Protein AF-A0A9W6FUA0-F1 (afdb_monomer_lite)

Foldseek 3Di:
DDPDPVVQFDAWDDPPVQQKIKTWGWPCLPPALWTWTAKIWIARRVVRDIDIDGQPDLVRTFTDAPSLVRDDPVDPCSVVSVVQNVLVVVLPFPQVPPRGDRPVVVCVSQVVVCADSSRHHVDDPDPPDDDD

Secondary structure (DSSP, 8-state):
--S--GGG--EEEEETTTTEEEEEEES-TTT-SS-BEEEEEEEETTTTEEEEEE--SGGG--B---GGGGS-TT-TTHHHHHHHHHHHHTT-----STT-S-HHHHHHHHHHTTB-TTS-BSS---------

Structure (mmCIF, N/CA/C/O backbone):
data_AF-A0A9W6FUA0-F1
#
_entry.id   AF-A0A9W6FUA0-F1
#
loop_
_atom_site.group_PDB
_atom_site.id
_atom_site.type_symbol
_atom_site.label_atom_id
_atom_site.label_alt_id
_atom_site.label_comp_id
_atom_site.label_asym_id
_atom_site.label_entity_id
_atom_site.label_seq_id
_atom_site.pdbx_PDB_ins_code
_atom_site.Cartn_x
_atom_site.Cartn_y
_atom_site.Cartn_z
_atom_site.occupancy
_atom_site.B_iso_or_equiv
_atom_site.auth_seq_id
_atom_site.auth_comp_id
_atom_site.auth_asym_id
_atom_site.auth_atom_id
_atom_site.pdbx_PDB_model_num
ATOM 1 N N . MET A 1 1 ? -28.149 1.648 7.779 1.00 39.91 1 MET A N 1
ATOM 2 C CA . MET A 1 1 ? -26.984 1.724 6.873 1.00 39.91 1 MET A CA 1
ATOM 3 C C . MET A 1 1 ? -25.796 1.129 7.610 1.00 39.91 1 MET A C 1
ATOM 5 O O . MET A 1 1 ? -25.391 1.698 8.615 1.00 39.91 1 MET A O 1
ATOM 9 N N . LEU A 1 2 ? -25.328 -0.052 7.200 1.00 46.66 2 LEU A N 1
ATOM 10 C CA . LEU A 1 2 ? -24.094 -0.650 7.714 1.00 46.66 2 LEU A CA 1
ATOM 11 C C . LEU A 1 2 ? -22.942 0.020 6.952 1.00 46.66 2 LEU A C 1
ATOM 13 O O . LEU A 1 2 ? -22.974 0.044 5.725 1.00 46.66 2 LEU A O 1
ATOM 17 N N . TYR A 1 3 ? -21.998 0.647 7.650 1.00 51.50 3 TYR A N 1
ATOM 18 C CA . TYR A 1 3 ? -20.841 1.257 6.994 1.00 51.50 3 TYR A CA 1
A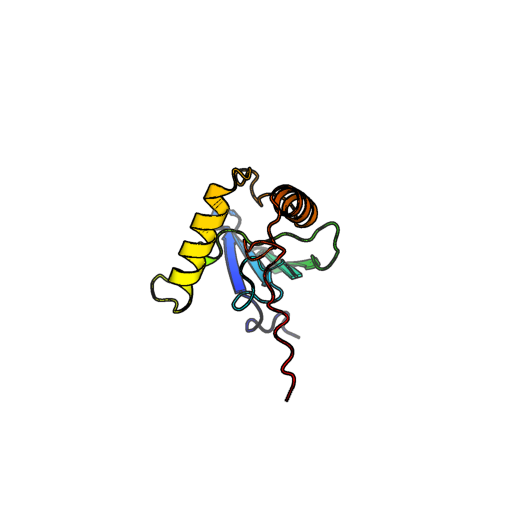TOM 19 C C . TYR A 1 3 ? -19.926 0.139 6.481 1.00 51.50 3 TYR A C 1
ATOM 21 O O . TYR A 1 3 ? -19.525 -0.712 7.273 1.00 51.50 3 TYR A O 1
ATOM 29 N N . GLY A 1 4 ? -19.602 0.152 5.188 1.00 53.84 4 GLY A N 1
ATOM 30 C CA . GLY A 1 4 ? -18.657 -0.783 4.580 1.00 53.84 4 GLY A CA 1
ATOM 31 C C . GLY A 1 4 ? -19.333 -1.970 3.907 1.00 53.84 4 GLY A C 1
ATOM 32 O O . GLY A 1 4 ? -19.611 -2.986 4.543 1.00 53.84 4 GLY A O 1
ATOM 33 N N . ASP A 1 5 ? -19.522 -1.861 2.594 1.00 56.22 5 ASP A N 1
ATOM 34 C CA . ASP A 1 5 ? -19.421 -3.055 1.767 1.00 56.22 5 ASP A CA 1
ATOM 35 C C . ASP A 1 5 ? -17.980 -3.565 1.925 1.00 56.22 5 ASP A C 1
ATOM 37 O O . ASP A 1 5 ? -17.022 -2.922 1.498 1.00 56.22 5 ASP A O 1
ATOM 41 N N . LEU A 1 6 ? -17.806 -4.655 2.673 1.00 59.22 6 LEU A N 1
ATOM 42 C CA . LEU A 1 6 ? -16.487 -5.226 2.953 1.00 59.22 6 LEU A CA 1
ATOM 43 C C . LEU A 1 6 ? -15.809 -5.760 1.681 1.00 59.22 6 LEU A C 1
ATOM 45 O O . LEU A 1 6 ? -14.619 -6.060 1.738 1.00 59.22 6 LEU A O 1
ATOM 49 N N . GLY A 1 7 ? -16.542 -5.868 0.562 1.00 62.31 7 GLY A N 1
ATOM 50 C CA . GLY A 1 7 ? -16.000 -6.253 -0.743 1.00 62.31 7 GLY A CA 1
ATOM 51 C C . GLY A 1 7 ? -14.920 -5.306 -1.275 1.00 62.31 7 GLY A C 1
ATOM 52 O O . GLY A 1 7 ? -14.128 -5.712 -2.116 1.00 62.31 7 GLY A O 1
ATOM 53 N N . ASP A 1 8 ? -14.841 -4.092 -0.730 1.00 76.25 8 ASP A N 1
ATOM 54 C CA . ASP A 1 8 ? -13.920 -3.039 -1.161 1.00 76.25 8 ASP A CA 1
ATOM 55 C C . ASP A 1 8 ? -12.657 -2.904 -0.281 1.00 76.25 8 ASP A C 1
ATOM 57 O O . ASP A 1 8 ? -11.926 -1.920 -0.400 1.00 76.25 8 ASP A O 1
ATOM 61 N N . VAL A 1 9 ? -12.411 -3.830 0.654 1.00 90.38 9 VAL A N 1
ATOM 62 C CA . VAL A 1 9 ? -11.254 -3.781 1.568 1.00 90.38 9 VAL A CA 1
ATOM 63 C C . VAL A 1 9 ? -10.169 -4.758 1.126 1.00 90.38 9 VAL A C 1
ATOM 65 O O . VAL A 1 9 ? -10.408 -5.961 1.067 1.00 90.38 9 VAL A O 1
ATOM 68 N N . ASP A 1 10 ? -8.943 -4.264 0.956 1.00 94.00 10 ASP A N 1
ATOM 69 C CA . ASP A 1 10 ? -7.806 -5.101 0.555 1.00 94.00 10 ASP A CA 1
ATOM 70 C C . ASP A 1 10 ? -7.061 -5.702 1.754 1.00 94.00 10 ASP A C 1
ATOM 72 O O . ASP A 1 10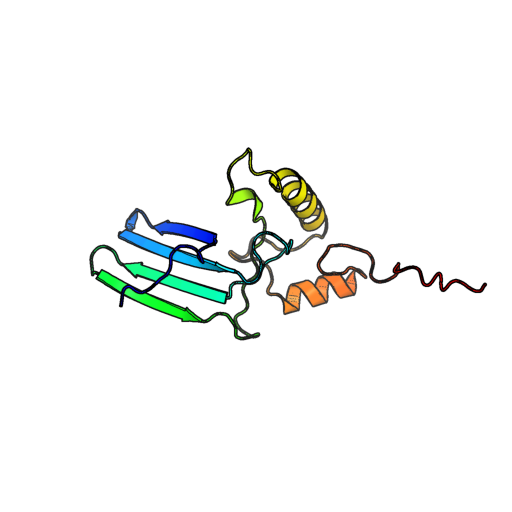 ? -6.675 -6.871 1.744 1.00 94.00 10 ASP A O 1
ATOM 76 N N . ILE A 1 11 ? -6.829 -4.911 2.814 1.00 94.62 11 ILE A N 1
ATOM 77 C CA . ILE A 1 11 ? -6.040 -5.346 3.979 1.00 94.62 11 ILE A CA 1
ATOM 78 C C . ILE A 1 11 ? -6.787 -5.115 5.295 1.00 94.62 11 ILE A C 1
ATOM 80 O O . ILE A 1 11 ? -7.220 -4.007 5.622 1.00 94.62 11 ILE A O 1
ATOM 84 N N . PHE A 1 12 ? -6.791 -6.160 6.130 1.00 92.62 12 PHE A N 1
ATOM 85 C CA . PHE A 1 12 ? -7.248 -6.127 7.518 1.00 92.62 12 PHE A CA 1
ATOM 86 C C . PHE A 1 12 ? -6.061 -6.174 8.486 1.00 92.62 12 PHE A C 1
ATOM 88 O O . PHE A 1 12 ? -5.362 -7.180 8.610 1.00 92.62 12 PHE A O 1
ATOM 95 N N . LYS A 1 13 ? -5.855 -5.099 9.250 1.00 92.81 13 LYS A N 1
ATOM 96 C CA . LYS A 1 13 ? -4.835 -5.031 10.304 1.00 92.81 13 LYS A CA 1
ATOM 97 C C . LYS A 1 13 ? -5.468 -5.200 11.680 1.00 92.81 13 LYS A C 1
ATOM 99 O O . LYS A 1 13 ? -6.182 -4.321 12.164 1.00 92.81 13 LYS A O 1
ATOM 104 N N . ILE A 1 14 ? -5.157 -6.311 12.346 1.00 93.19 14 ILE A N 1
ATOM 105 C CA . ILE A 1 14 ? -5.679 -6.631 13.680 1.00 93.19 14 ILE A CA 1
ATOM 106 C C . ILE A 1 14 ? -4.723 -6.120 14.763 1.00 93.19 14 ILE A C 1
ATOM 108 O O . ILE A 1 14 ? -3.596 -6.597 14.909 1.00 93.19 14 ILE A O 1
ATOM 112 N N . HIS A 1 15 ? -5.198 -5.199 15.600 1.00 92.38 15 HIS A N 1
ATOM 113 C CA . HIS A 1 15 ? -4.465 -4.685 16.758 1.00 92.38 15 HIS A CA 1
ATOM 114 C C . HIS A 1 15 ? -4.884 -5.445 18.021 1.00 92.38 15 HIS A C 1
ATOM 116 O O . HIS A 1 15 ? -5.664 -4.950 18.839 1.00 92.38 15 HIS A O 1
ATOM 122 N N . LYS A 1 16 ? -4.348 -6.661 18.191 1.00 89.50 16 LYS A N 1
ATOM 123 C CA . LYS A 1 16 ? -4.745 -7.608 19.256 1.00 89.50 16 LYS A CA 1
ATOM 124 C C . LYS A 1 16 ? -4.765 -6.985 20.659 1.00 89.50 16 LYS A C 1
ATOM 126 O O . LYS A 1 16 ? -5.716 -7.170 21.407 1.00 89.50 16 LYS A O 1
ATOM 131 N N . ARG A 1 17 ? -3.740 -6.197 21.002 1.00 91.38 17 ARG A N 1
ATOM 132 C CA . ARG A 1 17 ? -3.588 -5.589 22.336 1.00 91.38 17 ARG A CA 1
ATOM 133 C C . ARG A 1 17 ? -4.601 -4.477 22.627 1.00 91.38 17 ARG A C 1
ATOM 135 O O . ARG A 1 17 ? -5.035 -4.339 23.764 1.00 91.38 17 ARG A O 1
ATOM 142 N N . SER A 1 18 ? -4.969 -3.676 21.626 1.00 89.94 18 SER A N 1
ATOM 143 C CA . SER A 1 18 ? -5.871 -2.530 21.809 1.00 89.94 18 SER A CA 1
ATOM 144 C C . SER A 1 18 ? -7.332 -2.842 21.477 1.00 89.94 18 SER A C 1
ATOM 146 O O . SER A 1 18 ? -8.188 -1.990 21.709 1.00 89.94 18 SER A O 1
ATOM 148 N N . GLY A 1 19 ? -7.631 -4.041 20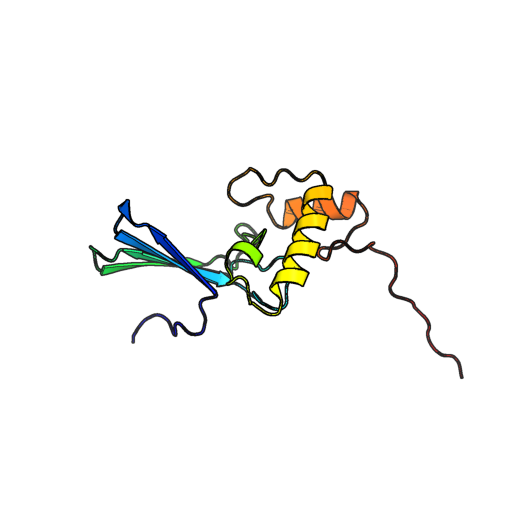.961 1.00 91.50 19 GLY A N 1
ATOM 149 C CA . GLY A 1 19 ? -8.983 -4.424 20.547 1.00 91.50 19 GLY A CA 1
ATOM 150 C C . GLY A 1 19 ? -9.490 -3.586 19.373 1.00 91.50 19 GLY A C 1
ATOM 151 O O . GLY A 1 19 ? -10.665 -3.223 19.338 1.00 91.50 19 GLY A O 1
ATOM 152 N N . LYS A 1 20 ? -8.593 -3.219 18.450 1.00 93.88 20 LYS A N 1
ATOM 153 C CA . LYS A 1 20 ? -8.913 -2.411 17.268 1.00 93.88 20 LYS A CA 1
ATOM 154 C C . LYS A 1 20 ? -8.642 -3.189 15.987 1.00 93.88 20 LYS A C 1
ATOM 156 O O . LYS A 1 20 ? -7.745 -4.030 15.946 1.00 93.88 20 LYS A O 1
ATOM 161 N N . VAL A 1 21 ? -9.361 -2.845 14.931 1.00 94.06 21 VAL A N 1
ATOM 162 C CA . VAL A 1 21 ? -9.099 -3.305 13.565 1.00 94.06 21 VAL A CA 1
ATOM 163 C C . VAL A 1 21 ? -8.907 -2.078 12.684 1.00 94.06 21 VAL A C 1
ATOM 165 O O . VAL A 1 21 ? -9.564 -1.060 12.890 1.00 94.06 21 VAL A O 1
ATOM 168 N N . SER A 1 22 ? -7.965 -2.136 11.748 1.00 93.25 22 SER A N 1
ATOM 169 C CA . SER A 1 22 ? -7.872 -1.159 10.664 1.00 93.25 22 SER A CA 1
ATOM 170 C C . SER A 1 22 ? -8.165 -1.845 9.341 1.00 93.25 22 SER A C 1
ATOM 172 O O . SER A 1 22 ? -7.568 -2.879 9.056 1.00 93.25 22 SER A O 1
ATOM 174 N N . LEU A 1 23 ? -9.075 -1.262 8.575 1.00 93.69 23 LEU A N 1
ATOM 175 C CA . LEU A 1 23 ? -9.401 -1.634 7.205 1.00 93.69 23 LEU A CA 1
ATOM 176 C C . LEU A 1 23 ? -8.663 -0.663 6.290 1.00 93.69 23 LEU A C 1
ATOM 178 O O . LEU A 1 23 ? -8.669 0.540 6.566 1.00 93.69 23 LEU A O 1
ATOM 182 N N . LEU A 1 24 ? -7.994 -1.177 5.266 1.00 94.00 24 LEU A N 1
ATOM 183 C CA . LEU A 1 24 ? -7.234 -0.389 4.301 1.00 94.00 24 LEU A CA 1
ATOM 184 C C . LEU A 1 24 ? -7.753 -0.709 2.902 1.00 94.00 24 LEU A C 1
ATOM 186 O O . LEU A 1 24 ? -7.785 -1.882 2.522 1.00 94.00 24 LEU A O 1
ATOM 190 N N . LYS A 1 25 ? -8.142 0.337 2.175 1.00 93.88 25 LYS A N 1
ATOM 191 C CA . LYS A 1 25 ? -8.569 0.280 0.779 1.00 93.88 25 LYS A CA 1
ATOM 192 C C . LYS A 1 25 ? -7.563 1.021 -0.085 1.00 93.88 25 LYS A C 1
ATOM 194 O O . LYS A 1 25 ? -7.245 2.179 0.198 1.00 93.88 25 LYS A O 1
ATOM 199 N N . TYR A 1 26 ? -7.094 0.367 -1.129 1.00 94.31 26 TYR A N 1
ATOM 200 C CA . TYR A 1 26 ? -6.180 0.901 -2.122 1.00 94.31 26 TYR A CA 1
ATOM 201 C C . TYR A 1 26 ? -6.914 1.193 -3.434 1.00 94.31 26 TYR A C 1
ATOM 203 O O . TYR A 1 26 ? -8.081 0.855 -3.611 1.00 94.31 26 TYR A O 1
ATOM 211 N N . ASP A 1 27 ? -6.244 1.898 -4.337 1.00 93.25 27 ASP A N 1
ATOM 212 C CA . ASP A 1 27 ? -6.789 2.282 -5.638 1.00 93.25 27 ASP A CA 1
ATOM 213 C C . ASP A 1 27 ? -6.868 1.115 -6.632 1.00 93.25 27 ASP A C 1
ATOM 215 O O . ASP A 1 27 ? -7.867 0.976 -7.331 1.00 93.25 27 ASP A O 1
ATOM 219 N N . ASP A 1 28 ? -5.822 0.292 -6.701 1.00 93.69 28 ASP A N 1
ATOM 220 C CA . ASP A 1 28 ? -5.764 -0.924 -7.515 1.00 93.69 28 ASP A CA 1
ATOM 221 C C . ASP A 1 28 ? -4.751 -1.909 -6.915 1.00 93.69 28 ASP A C 1
ATOM 223 O O . ASP A 1 28 ? -3.602 -2.024 -7.361 1.00 93.69 28 ASP A O 1
ATOM 227 N N . PHE A 1 29 ? -5.178 -2.611 -5.860 1.00 94.69 29 PHE A N 1
ATOM 228 C CA . PHE A 1 29 ? -4.327 -3.536 -5.112 1.00 94.69 29 PHE A CA 1
ATOM 229 C C . PHE A 1 29 ? -3.727 -4.633 -5.991 1.00 94.69 29 PHE A C 1
ATOM 231 O O . PHE A 1 29 ? -2.596 -5.055 -5.760 1.00 94.69 29 PHE A O 1
ATOM 238 N N . ASP A 1 30 ? -4.448 -5.091 -7.010 1.00 93.12 30 ASP A N 1
ATOM 239 C CA . ASP A 1 30 ? -4.068 -6.245 -7.816 1.00 93.12 30 ASP A CA 1
ATOM 240 C C . ASP A 1 30 ? -3.309 -5.884 -9.097 1.00 93.12 30 ASP A C 1
ATOM 242 O O . ASP A 1 30 ? -2.468 -6.673 -9.554 1.00 93.12 30 ASP A O 1
ATOM 246 N N . GLY A 1 31 ? -3.615 -4.738 -9.703 1.00 92.81 31 GLY A N 1
ATOM 247 C CA . GLY A 1 31 ? -3.049 -4.282 -10.970 1.00 92.81 31 GLY A CA 1
ATOM 248 C C . GLY A 1 31 ? -1.806 -3.410 -10.814 1.00 92.81 31 GLY A C 1
ATOM 249 O O . GLY A 1 31 ? -0.866 -3.570 -11.592 1.00 92.81 31 GLY A O 1
ATOM 250 N N . LYS A 1 32 ? -1.723 -2.561 -9.780 1.00 93.56 32 LYS A N 1
ATOM 251 C CA . LYS A 1 32 ? -0.564 -1.671 -9.579 1.00 93.56 32 LYS A CA 1
ATOM 252 C C . LYS A 1 32 ? 0.516 -2.316 -8.719 1.00 93.56 32 LYS A C 1
ATOM 254 O O . LYS A 1 32 ? 0.192 -2.849 -7.660 1.00 93.56 32 LYS A O 1
ATOM 259 N N . PRO A 1 33 ? 1.807 -2.253 -9.086 1.00 91.31 33 PRO A N 1
ATOM 260 C CA . PRO A 1 33 ? 2.874 -2.796 -8.243 1.00 91.31 33 PRO A CA 1
ATOM 261 C C . PRO A 1 33 ? 3.023 -2.035 -6.915 1.00 91.31 33 PRO A C 1
ATOM 263 O O . PRO A 1 33 ? 3.349 -2.645 -5.899 1.00 91.31 33 PRO A O 1
ATOM 266 N N . LEU A 1 34 ? 2.720 -0.733 -6.925 1.00 93.50 34 LEU A N 1
ATOM 267 C CA . LEU A 1 34 ? 2.767 0.177 -5.781 1.00 93.50 34 LEU A CA 1
ATOM 268 C C . LEU A 1 34 ? 1.407 0.875 -5.615 1.00 93.50 34 LEU A C 1
ATOM 270 O O . LEU A 1 34 ? 1.259 2.023 -6.038 1.00 93.50 34 LEU A O 1
ATOM 274 N N . PRO A 1 35 ? 0.392 0.177 -5.079 1.00 94.94 35 PRO A N 1
ATOM 275 C CA . PRO A 1 35 ? -0.942 0.737 -4.945 1.00 94.94 35 PRO A CA 1
ATOM 276 C C . PRO A 1 35 ? -0.989 1.792 -3.832 1.00 94.94 35 PRO A C 1
ATOM 278 O O . PRO A 1 35 ? -0.215 1.763 -2.870 1.00 94.94 35 PRO A O 1
ATOM 281 N N . GLU A 1 36 ? -1.906 2.740 -3.969 1.00 94.00 36 GLU A N 1
ATOM 282 C CA . GLU A 1 36 ? -1.971 3.967 -3.179 1.00 94.00 36 GLU A CA 1
ATOM 283 C C . GLU A 1 36 ? -3.181 3.941 -2.236 1.00 94.00 36 GLU A C 1
ATOM 285 O O . GLU A 1 36 ? -4.311 3.699 -2.666 1.00 94.00 36 GLU A O 1
ATOM 290 N N . LEU A 1 37 ? -2.960 4.181 -0.938 1.00 94.00 37 LEU A N 1
ATOM 291 C CA . LEU A 1 37 ? -4.006 4.115 0.088 1.00 94.00 37 LEU A CA 1
ATOM 292 C C . LEU A 1 37 ? -5.091 5.169 -0.171 1.00 94.00 37 LEU A C 1
ATOM 294 O O . LEU A 1 37 ? -4.823 6.363 -0.126 1.00 94.00 37 LEU A O 1
ATOM 298 N N . GLN A 1 38 ? -6.327 4.743 -0.394 1.00 92.50 38 GLN A N 1
ATOM 299 C CA . GLN A 1 38 ? -7.459 5.638 -0.639 1.00 92.50 38 GLN A CA 1
ATOM 300 C C . GLN A 1 38 ? -8.207 5.948 0.652 1.00 92.50 38 GLN A C 1
ATOM 302 O O . GLN A 1 38 ? -8.521 7.100 0.948 1.00 92.50 38 GLN A O 1
ATOM 307 N N . GLU A 1 39 ? -8.469 4.913 1.445 1.00 91.50 39 GLU A N 1
ATOM 308 C CA . GLU A 1 39 ? -9.246 5.030 2.669 1.00 91.50 39 GLU A CA 1
ATOM 309 C C . GLU A 1 39 ? -8.689 4.105 3.746 1.00 91.50 39 GLU A C 1
ATOM 311 O O . GLU A 1 39 ? -8.295 2.962 3.497 1.00 91.50 39 GLU A O 1
ATOM 316 N N . ARG A 1 40 ? -8.686 4.605 4.981 1.00 92.12 40 ARG A N 1
ATOM 317 C CA . ARG A 1 40 ? -8.402 3.810 6.169 1.00 92.12 40 ARG A CA 1
ATOM 318 C C . ARG A 1 40 ? -9.539 3.957 7.163 1.00 92.12 40 ARG A C 1
ATOM 320 O O . ARG A 1 40 ? -9.789 5.052 7.654 1.00 92.12 40 ARG A O 1
ATOM 327 N N . VAL A 1 41 ? -10.141 2.847 7.566 1.00 92.25 41 VAL A N 1
ATOM 328 C CA . VAL A 1 41 ? -11.165 2.824 8.619 1.00 92.25 41 VAL A CA 1
ATOM 329 C C . VAL A 1 41 ? -10.586 2.167 9.862 1.00 92.25 41 VAL A C 1
ATOM 331 O O . VAL A 1 41 ? -10.128 1.029 9.814 1.00 92.25 41 VAL A O 1
ATOM 334 N N . LYS A 1 42 ? -10.582 2.859 11.003 1.00 93.06 42 LYS A N 1
ATOM 335 C CA . LYS A 1 42 ? -10.219 2.281 12.303 1.00 93.06 42 LYS A CA 1
ATOM 336 C C . LYS A 1 42 ? -11.479 1.991 13.099 1.00 93.06 42 LYS A C 1
ATOM 338 O O . LYS A 1 42 ? -12.231 2.894 13.439 1.00 93.06 42 LYS A O 1
ATOM 343 N N . VAL A 1 43 ? -11.654 0.729 13.463 1.00 92.50 43 VAL A N 1
ATOM 344 C CA . VAL A 1 43 ? -12.764 0.260 14.289 1.00 92.50 43 VAL A CA 1
ATOM 345 C C . VAL A 1 43 ? -12.230 -0.105 15.666 1.00 92.50 43 VAL A C 1
ATOM 347 O O . VAL A 1 43 ? -11.367 -0.973 15.810 1.00 92.50 43 VAL A O 1
ATOM 350 N N . ASN A 1 44 ? -12.739 0.549 16.702 1.00 93.06 44 ASN A N 1
ATOM 351 C CA . ASN A 1 44 ? -12.544 0.156 18.088 1.00 93.06 44 ASN A CA 1
ATOM 352 C C . ASN A 1 44 ? -13.661 -0.803 18.496 1.00 93.06 44 ASN A C 1
ATOM 354 O O . ASN A 1 44 ? -14.781 -0.375 18.770 1.00 93.06 44 ASN A O 1
ATOM 358 N N . LEU A 1 45 ? -13.337 -2.094 18.575 1.00 89.44 45 LEU A N 1
ATOM 359 C CA . LEU A 1 45 ? -14.318 -3.151 18.822 1.00 89.44 45 LEU A CA 1
ATOM 360 C C . LEU A 1 45 ? -14.907 -3.087 20.235 1.00 89.44 45 LEU A C 1
ATOM 362 O O . LEU A 1 45 ? -16.057 -3.452 20.437 1.00 89.44 45 LEU A O 1
ATOM 366 N N . ARG A 1 46 ? -14.139 -2.593 21.217 1.00 87.69 46 ARG A N 1
ATOM 367 C CA . ARG A 1 46 ? -14.602 -2.483 22.612 1.00 87.69 46 ARG A CA 1
ATOM 368 C C . ARG A 1 46 ? -15.565 -1.323 22.820 1.00 87.69 46 ARG A C 1
ATOM 370 O O . ARG A 1 46 ? -16.492 -1.434 23.608 1.00 87.69 46 ARG A O 1
ATOM 377 N N . ARG A 1 47 ? -15.306 -0.196 22.153 1.00 91.44 47 ARG A N 1
ATOM 378 C CA . ARG A 1 47 ? -16.103 1.035 22.283 1.00 91.44 47 ARG A CA 1
ATOM 379 C C . ARG A 1 47 ? -17.156 1.191 21.187 1.00 91.44 47 ARG A C 1
ATOM 381 O O . ARG A 1 47 ? -17.850 2.198 21.198 1.00 91.44 47 ARG A O 1
ATOM 388 N N . GLN A 1 48 ? -17.222 0.248 20.242 1.00 87.00 48 GLN A N 1
ATOM 389 C CA . GLN A 1 48 ? -18.057 0.324 19.037 1.00 87.00 48 GLN A CA 1
ATOM 390 C C . GLN A 1 48 ? -17.900 1.664 18.300 1.00 87.00 48 GLN A C 1
ATOM 392 O O . GLN A 1 48 ? -18.862 2.267 17.839 1.00 87.00 48 GLN A O 1
ATOM 397 N N . PHE A 1 49 ? -16.658 2.146 18.224 1.00 90.25 49 PHE A N 1
ATOM 398 C CA . PHE A 1 49 ? -16.338 3.456 17.663 1.00 90.25 49 PHE A CA 1
ATOM 399 C C . PHE A 1 49 ? -15.594 3.303 16.340 1.00 90.25 49 PHE A C 1
ATOM 401 O O . PHE A 1 49 ? -14.688 2.473 16.246 1.00 90.25 49 PHE A O 1
ATOM 408 N N . ILE A 1 50 ? -15.967 4.101 15.341 1.00 90.94 50 ILE A N 1
ATOM 409 C CA . ILE A 1 50 ? -15.419 4.047 13.985 1.00 90.94 50 ILE A CA 1
ATOM 410 C C . ILE A 1 50 ? -14.812 5.408 13.648 1.00 90.94 50 ILE A C 1
ATOM 412 O O . ILE A 1 50 ? -15.453 6.441 13.813 1.00 90.94 50 ILE A O 1
ATOM 416 N N . GLU A 1 51 ? -13.580 5.390 13.154 1.00 92.38 51 GLU A N 1
ATOM 417 C CA . GLU A 1 51 ? -12.873 6.555 12.627 1.00 92.38 51 GLU A CA 1
ATOM 418 C C . GLU A 1 51 ? -12.539 6.292 11.159 1.00 92.38 51 GLU A C 1
ATOM 420 O O . GLU A 1 51 ? -11.908 5.280 10.847 1.00 92.38 51 GLU A O 1
ATOM 425 N N . VAL A 1 52 ? -12.931 7.197 10.266 1.00 90.25 52 VAL A N 1
ATOM 426 C CA . VAL A 1 52 ? -12.656 7.101 8.826 1.00 90.25 52 VAL A CA 1
ATOM 427 C C . VAL A 1 52 ? -11.616 8.152 8.460 1.00 90.25 52 VAL A C 1
ATOM 429 O O . VAL A 1 52 ? -11.735 9.313 8.847 1.00 90.25 52 VAL A O 1
ATOM 432 N N . PHE A 1 53 ? -10.583 7.735 7.738 1.00 90.00 53 PHE A N 1
ATOM 433 C CA . PHE A 1 53 ? -9.495 8.583 7.275 1.00 90.00 53 PHE A CA 1
ATOM 434 C C . PHE A 1 53 ? -9.450 8.533 5.748 1.00 90.00 53 PHE A C 1
ATOM 436 O O . PHE A 1 53 ? -9.212 7.468 5.178 1.00 90.00 53 PHE A O 1
ATOM 443 N N . ASP A 1 54 ? -9.649 9.686 5.113 1.00 89.00 54 ASP A N 1
ATOM 444 C CA . ASP A 1 54 ? -9.483 9.857 3.670 1.00 89.00 54 ASP A CA 1
ATOM 445 C C . ASP A 1 54 ? -8.009 10.135 3.343 1.00 89.00 54 ASP A C 1
ATOM 447 O O . ASP A 1 54 ? -7.405 11.056 3.904 1.00 89.00 54 ASP A O 1
ATOM 451 N N . HIS A 1 55 ? -7.434 9.315 2.467 1.00 87.31 55 HIS A N 1
ATOM 452 C CA . HIS A 1 55 ? -6.040 9.385 2.033 1.00 87.31 55 HIS A CA 1
ATOM 453 C C . HIS A 1 55 ? -5.888 9.738 0.545 1.00 87.31 55 HIS A C 1
ATOM 455 O O . HIS A 1 55 ? -4.770 9.749 0.045 1.00 87.31 55 HIS A O 1
ATOM 461 N N . ARG A 1 56 ? -6.976 10.122 -0.141 1.00 85.50 56 ARG A N 1
ATOM 462 C CA . ARG A 1 56 ? -6.973 10.550 -1.556 1.00 85.50 56 ARG A CA 1
ATOM 463 C C . ARG A 1 56 ? -6.225 11.854 -1.826 1.00 85.50 56 ARG A C 1
ATOM 465 O O . ARG A 1 56 ? -6.048 12.244 -2.979 1.00 85.50 56 ARG A O 1
ATOM 472 N N . SER A 1 57 ? -5.850 12.576 -0.774 1.00 81.81 57 SER A N 1
ATOM 473 C CA . SER A 1 57 ? -5.159 13.851 -0.909 1.00 81.81 57 SER A CA 1
ATOM 474 C C . SER A 1 57 ? -3.677 13.628 -1.252 1.00 81.81 57 SER A C 1
ATOM 476 O O . SER A 1 57 ? -3.009 12.867 -0.544 1.00 81.81 57 SER A O 1
ATOM 478 N N . PRO A 1 58 ? -3.122 14.304 -2.279 1.00 72.44 58 PRO A N 1
ATOM 479 C CA . PRO A 1 58 ? -1.743 14.092 -2.732 1.00 72.44 58 PRO A CA 1
ATOM 480 C C . PRO A 1 58 ? -0.663 14.274 -1.655 1.00 72.44 58 PRO A C 1
ATOM 482 O O . PRO A 1 58 ? 0.400 13.668 -1.750 1.00 72.44 58 PRO A O 1
ATOM 485 N N . ASP A 1 59 ? -0.923 15.095 -0.634 1.00 72.25 59 ASP A N 1
ATOM 486 C CA . ASP A 1 59 ? -0.030 15.359 0.504 1.00 72.25 59 ASP A CA 1
ATOM 487 C C . ASP A 1 59 ? -0.004 14.227 1.548 1.00 72.25 59 ASP A C 1
ATOM 489 O O . ASP A 1 59 ? 0.886 14.192 2.395 1.00 72.25 59 ASP A O 1
ATOM 493 N N . ARG A 1 60 ? -0.966 13.297 1.508 1.00 70.50 60 ARG A N 1
ATOM 494 C CA . ARG A 1 60 ? -1.120 12.189 2.475 1.00 70.50 60 ARG A CA 1
ATOM 495 C C . ARG A 1 60 ? -1.162 10.819 1.813 1.00 70.50 60 ARG A C 1
ATOM 497 O O . ARG A 1 60 ? -1.589 9.843 2.439 1.00 70.50 60 ARG A O 1
ATOM 504 N N . GLN A 1 61 ? -0.746 10.767 0.554 1.00 81.38 61 GLN A N 1
ATOM 505 C CA . GLN A 1 61 ? -0.832 9.578 -0.267 1.00 81.38 61 GLN A CA 1
ATOM 506 C C . GLN A 1 61 ? 0.242 8.571 0.158 1.00 81.38 61 GLN A C 1
ATOM 508 O O . GLN A 1 61 ? 1.417 8.686 -0.195 1.00 81.38 61 GLN A O 1
ATOM 513 N N . GLU A 1 62 ? -0.174 7.587 0.952 1.00 89.38 62 GLU A N 1
ATOM 514 C CA . GLU A 1 62 ? 0.676 6.484 1.400 1.00 89.38 62 GLU A CA 1
ATOM 515 C C . GLU A 1 62 ? 0.728 5.399 0.307 1.00 89.38 62 GLU A C 1
ATOM 517 O O . GLU A 1 62 ? -0.313 4.988 -0.213 1.00 89.38 62 GLU A O 1
ATOM 522 N N . ILE A 1 63 ? 1.931 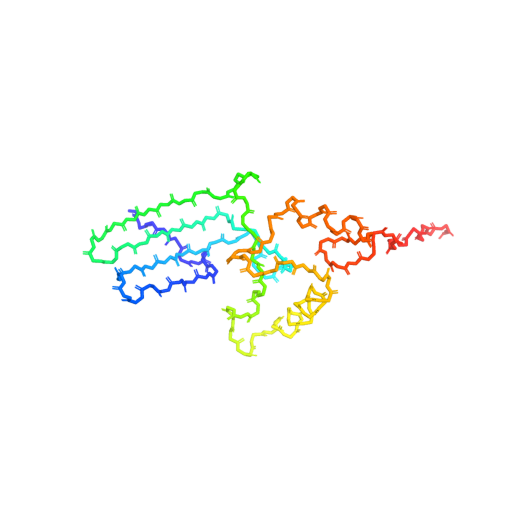4.928 -0.039 1.00 92.06 63 ILE A N 1
ATOM 523 C CA . ILE A 1 63 ? 2.150 3.811 -0.972 1.00 92.06 63 ILE A CA 1
ATOM 524 C C . ILE A 1 63 ? 2.256 2.506 -0.184 1.00 92.06 63 ILE A C 1
ATOM 526 O O . ILE A 1 63 ? 2.911 2.448 0.858 1.00 92.06 63 ILE A O 1
ATOM 530 N N . LEU A 1 64 ? 1.660 1.431 -0.701 1.00 93.69 64 LEU A N 1
ATOM 531 C CA . LEU A 1 64 ? 1.919 0.090 -0.197 1.00 93.69 64 LEU A CA 1
ATOM 532 C C . LEU A 1 64 ? 3.143 -0.525 -0.873 1.00 93.69 64 LEU A C 1
ATOM 534 O O . LEU A 1 64 ? 3.103 -0.949 -2.027 1.00 93.69 64 LEU A O 1
ATOM 538 N N . TYR A 1 65 ? 4.211 -0.651 -0.097 1.00 92.62 65 TYR A N 1
ATOM 539 C CA . TYR A 1 65 ? 5.371 -1.453 -0.456 1.00 92.62 65 TYR A CA 1
ATOM 540 C C . TYR A 1 65 ? 5.188 -2.909 -0.026 1.00 92.62 65 TYR A C 1
ATOM 542 O O . TYR A 1 65 ? 4.500 -3.203 0.955 1.00 92.62 65 TYR A O 1
ATOM 550 N N . PHE A 1 66 ? 5.861 -3.821 -0.728 1.00 92.56 66 PHE A N 1
ATOM 551 C CA . PHE A 1 66 ? 5.927 -5.240 -0.368 1.00 92.56 66 PHE A CA 1
ATOM 552 C C . PHE A 1 66 ? 4.550 -5.910 -0.214 1.00 92.56 66 PHE A C 1
ATOM 554 O O . PHE A 1 66 ? 4.307 -6.672 0.733 1.00 92.56 66 PHE A O 1
ATOM 561 N N . LYS A 1 67 ? 3.614 -5.603 -1.126 1.00 94.06 67 LYS A N 1
ATOM 562 C CA . LYS A 1 67 ? 2.218 -6.061 -1.030 1.00 94.06 67 LYS A CA 1
ATOM 563 C C . LYS A 1 67 ? 2.071 -7.588 -1.051 1.00 94.06 67 LYS A C 1
ATOM 565 O O . LYS A 1 67 ? 1.109 -8.122 -0.505 1.00 94.06 67 LYS A O 1
ATOM 570 N N . GLU A 1 68 ? 3.065 -8.311 -1.574 1.00 94.94 68 GLU A N 1
ATOM 571 C CA . GLU A 1 68 ? 3.130 -9.775 -1.533 1.00 94.94 68 GLU A CA 1
ATOM 572 C C . GLU A 1 68 ? 3.068 -10.353 -0.112 1.00 94.94 68 GLU A C 1
ATOM 574 O O . GLU A 1 68 ? 2.641 -11.491 0.086 1.00 94.94 68 GLU A O 1
ATOM 579 N N . ARG A 1 69 ? 3.467 -9.567 0.897 1.00 93.44 69 ARG A N 1
ATOM 580 C CA . ARG A 1 69 ? 3.448 -9.970 2.310 1.00 93.44 69 ARG A CA 1
ATOM 581 C C . ARG A 1 69 ? 2.039 -10.043 2.892 1.00 93.44 69 ARG A C 1
ATOM 583 O O . ARG A 1 69 ? 1.866 -10.626 3.960 1.00 93.44 69 ARG A O 1
ATOM 590 N N . TYR A 1 70 ? 1.056 -9.458 2.212 1.00 94.38 70 TYR A N 1
ATOM 591 C CA . TYR A 1 70 ? -0.326 -9.361 2.678 1.00 94.38 70 TYR A CA 1
ATOM 592 C C . TYR A 1 70 ? -1.255 -10.393 2.034 1.00 94.38 70 TYR A C 1
ATOM 594 O O . TYR A 1 70 ? -2.423 -10.461 2.402 1.00 94.38 70 TYR A O 1
ATOM 602 N N . VAL A 1 71 ? -0.739 -11.230 1.129 1.00 94.62 71 VAL A N 1
ATOM 603 C CA . VAL A 1 71 ? -1.501 -12.304 0.482 1.00 94.62 71 VAL A CA 1
ATOM 604 C C . VAL A 1 71 ? -0.990 -13.693 0.863 1.00 94.62 71 VAL A C 1
ATOM 606 O O . VAL A 1 71 ? 0.136 -13.876 1.342 1.00 94.62 71 VAL A O 1
ATOM 609 N N . ALA A 1 72 ? -1.834 -14.701 0.640 1.00 95.00 72 ALA A N 1
ATOM 610 C CA . ALA A 1 72 ? -1.490 -16.102 0.849 1.00 95.00 72 ALA A CA 1
ATOM 611 C C . ALA A 1 72 ? -0.347 -16.562 -0.080 1.00 95.00 72 ALA A C 1
ATOM 613 O O . ALA A 1 72 ? -0.018 -15.908 -1.070 1.00 95.00 72 ALA A O 1
ATOM 614 N N . LYS A 1 73 ? 0.325 -17.667 0.266 1.00 94.62 73 LYS A N 1
ATOM 615 C CA . LYS A 1 73 ? 1.495 -18.176 -0.486 1.00 94.62 73 LYS A CA 1
ATOM 616 C C . LYS A 1 73 ? 1.152 -18.672 -1.889 1.00 94.62 73 LYS A C 1
ATOM 618 O O . LYS A 1 73 ? 2.003 -18.633 -2.764 1.00 94.62 73 LYS A O 1
ATOM 623 N N . ASP A 1 74 ? -0.078 -19.109 -2.078 1.00 96.00 74 ASP A N 1
ATOM 624 C CA . ASP A 1 74 ? -0.657 -19.622 -3.315 1.00 96.00 74 ASP A CA 1
ATOM 625 C C . ASP A 1 74 ? -1.337 -18.535 -4.163 1.00 96.00 74 ASP A C 1
ATOM 627 O O . ASP A 1 74 ? -1.910 -18.841 -5.206 1.00 96.00 74 ASP A O 1
ATOM 631 N N . HIS A 1 75 ? -1.261 -17.262 -3.757 1.00 96.06 75 HIS A N 1
ATOM 632 C CA . HIS A 1 75 ? -1.854 -16.176 -4.528 1.00 96.06 75 HIS A CA 1
ATOM 633 C C . HIS A 1 75 ? -1.211 -16.087 -5.929 1.00 96.06 75 HIS A C 1
ATOM 635 O O . HIS A 1 75 ? 0.014 -15.961 -6.032 1.00 96.06 75 HIS A O 1
ATOM 641 N N . PRO A 1 76 ? -2.001 -16.082 -7.020 1.00 96.25 76 PRO A N 1
ATOM 642 C CA . PRO A 1 76 ? -1.497 -16.284 -8.384 1.00 96.25 76 PRO A CA 1
ATOM 643 C C . PRO A 1 76 ? -0.494 -15.214 -8.835 1.00 96.25 76 PRO A C 1
ATOM 645 O O . PRO A 1 76 ? 0.434 -15.500 -9.586 1.00 96.25 76 PRO A O 1
ATOM 648 N N . LYS A 1 77 ? -0.646 -13.977 -8.349 1.00 95.94 77 LYS A N 1
ATOM 649 C CA . LYS A 1 77 ? 0.243 -12.850 -8.683 1.00 95.94 77 LYS A CA 1
ATOM 650 C C . LYS A 1 77 ? 1.428 -12.679 -7.729 1.00 95.94 77 LYS A C 1
ATOM 652 O O . LYS A 1 77 ? 2.266 -11.809 -7.951 1.00 95.94 77 LYS A O 1
ATOM 657 N N . ARG A 1 78 ? 1.522 -13.482 -6.664 1.00 95.94 78 ARG A N 1
ATOM 658 C CA . ARG A 1 78 ? 2.513 -13.282 -5.597 1.00 95.94 78 ARG A CA 1
ATOM 659 C C . ARG A 1 78 ? 3.950 -13.341 -6.102 1.00 95.94 78 ARG A C 1
ATOM 661 O O . ARG A 1 78 ? 4.729 -12.460 -5.766 1.00 95.94 78 ARG A O 1
ATOM 668 N N . ALA A 1 79 ? 4.282 -14.336 -6.923 1.00 95.75 79 ALA A N 1
ATOM 669 C CA . ALA A 1 79 ? 5.636 -14.500 -7.456 1.00 95.75 79 ALA A CA 1
ATOM 670 C C . ALA A 1 79 ? 6.080 -13.285 -8.293 1.00 95.75 79 ALA A C 1
ATOM 672 O O . ALA A 1 79 ? 7.213 -12.825 -8.179 1.00 95.75 79 ALA A O 1
ATOM 673 N N . MET A 1 80 ? 5.163 -12.713 -9.081 1.00 95.12 80 MET A N 1
ATOM 674 C CA . MET A 1 80 ? 5.413 -11.484 -9.840 1.00 95.12 80 MET A CA 1
ATOM 675 C C . MET A 1 80 ? 5.704 -10.297 -8.909 1.00 95.12 80 MET A C 1
ATOM 677 O O . MET A 1 80 ? 6.614 -9.513 -9.167 1.00 95.12 80 MET A O 1
ATOM 681 N N . TRP A 1 81 ? 4.949 -10.163 -7.818 1.00 96.06 81 TRP A N 1
ATOM 682 C CA . TRP A 1 81 ? 5.166 -9.100 -6.835 1.00 96.06 81 TRP A CA 1
ATOM 683 C C . TRP A 1 81 ? 6.462 -9.290 -6.036 1.00 96.06 81 TRP A C 1
ATOM 685 O O . TRP A 1 81 ? 7.141 -8.310 -5.755 1.00 96.06 81 TRP A O 1
ATOM 695 N N . GLU A 1 82 ? 6.856 -10.530 -5.730 1.00 95.19 82 GLU A N 1
ATOM 696 C CA . GLU A 1 82 ? 8.146 -10.842 -5.095 1.00 95.19 82 GLU A CA 1
ATOM 697 C C . GLU A 1 82 ? 9.334 -10.421 -5.976 1.00 95.19 82 GLU A C 1
ATOM 699 O O . GLU A 1 82 ? 10.310 -9.868 -5.464 1.00 95.19 82 GLU A O 1
ATOM 704 N N . GLU A 1 83 ? 9.245 -10.619 -7.296 1.00 94.06 83 GLU A N 1
ATOM 705 C CA . GLU A 1 83 ? 10.265 -10.146 -8.241 1.00 94.06 83 GLU A CA 1
ATOM 706 C C . GLU A 1 83 ? 10.354 -8.617 -8.253 1.00 94.06 83 GLU A C 1
ATOM 708 O O . GLU A 1 83 ? 11.440 -8.054 -8.115 1.00 94.06 83 GLU A O 1
ATOM 713 N N . PHE A 1 84 ? 9.207 -7.936 -8.333 1.00 94.00 84 PHE A N 1
ATOM 714 C CA . PHE A 1 84 ? 9.154 -6.476 -8.265 1.00 94.00 84 PHE A CA 1
ATOM 715 C C . PHE A 1 84 ? 9.782 -5.947 -6.967 1.00 94.00 84 PHE A C 1
ATOM 717 O O . PHE A 1 84 ? 10.611 -5.037 -6.990 1.00 94.00 84 PHE A O 1
ATOM 724 N N . SER A 1 85 ? 9.443 -6.563 -5.834 1.00 92.19 85 SER A N 1
ATOM 725 C CA . SER A 1 85 ? 9.996 -6.231 -4.522 1.00 92.19 85 SER A CA 1
ATOM 726 C C . SER A 1 85 ? 11.515 -6.430 -4.457 1.00 92.19 85 SER A C 1
ATOM 728 O O . SER A 1 85 ? 12.206 -5.622 -3.833 1.00 92.19 85 SER A O 1
ATOM 730 N N . ARG A 1 86 ? 12.065 -7.441 -5.142 1.00 91.81 86 ARG A N 1
ATOM 731 C CA . ARG A 1 86 ? 13.518 -7.642 -5.265 1.00 91.81 86 ARG A CA 1
ATOM 732 C C . ARG A 1 86 ? 14.173 -6.540 -6.097 1.00 91.81 86 ARG A C 1
ATOM 734 O O . ARG A 1 86 ? 15.201 -6.002 -5.689 1.00 91.81 86 ARG A O 1
ATOM 741 N N . CYS A 1 87 ? 13.570 -6.163 -7.223 1.00 91.00 87 CYS A N 1
ATOM 742 C CA . CYS A 1 87 ? 14.034 -5.030 -8.025 1.00 91.00 87 CYS A CA 1
ATOM 743 C C . CYS A 1 87 ? 14.050 -3.735 -7.205 1.00 91.00 87 CYS A C 1
ATOM 745 O O . CYS A 1 87 ? 15.036 -3.004 -7.251 1.00 91.00 87 CYS A O 1
ATOM 747 N N . LEU A 1 88 ? 12.999 -3.481 -6.419 1.00 89.62 88 LEU A N 1
ATOM 748 C CA . LEU A 1 88 ? 12.883 -2.291 -5.576 1.00 89.62 88 LEU A CA 1
ATOM 749 C C . LEU A 1 88 ? 13.978 -2.232 -4.500 1.00 89.62 88 LEU A C 1
ATOM 751 O O . LEU A 1 88 ? 14.563 -1.175 -4.277 1.00 89.62 88 LEU A O 1
ATOM 755 N N . GLN A 1 89 ? 14.294 -3.362 -3.864 1.00 88.50 89 GLN A N 1
ATOM 756 C CA . GLN A 1 89 ? 15.356 -3.448 -2.852 1.00 88.50 89 GLN A CA 1
ATOM 757 C C . GLN A 1 89 ? 16.746 -3.122 -3.416 1.00 88.50 89 GLN A C 1
ATOM 759 O O . GLN A 1 89 ? 17.576 -2.562 -2.707 1.00 88.50 89 GLN A O 1
ATOM 764 N N . ASN A 1 90 ? 16.985 -3.393 -4.701 1.00 88.31 90 ASN A N 1
ATOM 765 C CA . ASN A 1 90 ? 18.249 -3.065 -5.365 1.00 88.31 90 ASN A CA 1
ATOM 766 C C . ASN A 1 90 ? 18.408 -1.564 -5.679 1.00 88.31 90 ASN A C 1
ATOM 768 O O . ASN A 1 90 ? 19.470 -1.149 -6.143 1.00 88.31 90 ASN A O 1
ATOM 772 N N . LEU A 1 91 ? 17.376 -0.738 -5.461 1.00 84.06 91 LEU A N 1
ATOM 773 C CA . LEU A 1 91 ? 17.416 0.698 -5.763 1.00 84.06 91 LEU A CA 1
ATOM 774 C C . LEU A 1 91 ? 18.042 1.557 -4.653 1.00 84.06 91 LEU A C 1
ATOM 776 O O . LEU A 1 91 ? 18.134 2.772 -4.846 1.00 84.06 91 LEU A O 1
ATOM 780 N N . ASP A 1 92 ? 18.520 0.943 -3.565 1.00 79.56 92 ASP A N 1
ATOM 781 C CA . ASP A 1 92 ? 19.118 1.616 -2.397 1.00 79.56 92 ASP A CA 1
ATOM 782 C C . ASP A 1 92 ? 18.171 2.668 -1.785 1.00 79.56 92 ASP A C 1
ATOM 784 O O . ASP A 1 92 ? 18.542 3.800 -1.485 1.00 79.56 92 ASP A O 1
ATOM 788 N N . LEU A 1 93 ? 16.887 2.307 -1.687 1.00 78.75 93 LEU A N 1
ATOM 789 C CA . LEU A 1 93 ? 15.848 3.134 -1.076 1.00 78.75 93 LEU A CA 1
ATOM 790 C C . LEU A 1 93 ? 15.830 2.902 0.438 1.00 78.75 93 LEU A C 1
ATOM 792 O O . LEU A 1 93 ? 15.857 1.753 0.887 1.00 78.75 93 LEU A O 1
ATOM 796 N N . ASP A 1 94 ? 15.691 3.969 1.229 1.00 74.31 94 ASP A N 1
ATOM 797 C CA . ASP A 1 94 ? 15.398 3.817 2.656 1.00 74.31 94 ASP A CA 1
ATOM 798 C C . ASP A 1 94 ? 13.933 3.404 2.852 1.00 74.31 94 ASP A C 1
ATOM 800 O O . ASP A 1 94 ? 13.016 4.222 2.931 1.00 74.31 94 ASP A O 1
ATOM 804 N N . LEU A 1 95 ? 13.722 2.092 2.907 1.00 71.94 95 LEU A N 1
ATOM 805 C CA . LEU A 1 95 ? 12.422 1.469 3.146 1.00 71.94 95 LEU A CA 1
ATOM 806 C C . LEU A 1 95 ? 12.203 1.144 4.636 1.00 71.94 95 LEU A C 1
ATOM 808 O O . LEU A 1 95 ? 11.244 0.446 4.968 1.00 71.94 95 LEU A O 1
ATOM 812 N N . ASN A 1 96 ? 13.086 1.608 5.535 1.00 62.50 96 ASN A N 1
ATOM 813 C CA . ASN A 1 96 ? 13.013 1.318 6.973 1.00 62.50 96 ASN A CA 1
ATOM 814 C C . ASN A 1 96 ? 12.170 2.329 7.755 1.00 62.50 96 ASN A C 1
ATOM 816 O O . ASN A 1 96 ? 11.768 2.051 8.890 1.00 62.50 96 ASN A O 1
ATOM 820 N N . THR A 1 97 ? 11.864 3.490 7.176 1.00 59.28 97 THR A N 1
ATOM 821 C CA . THR A 1 97 ? 10.814 4.359 7.711 1.00 59.28 97 THR A CA 1
ATOM 822 C C . THR A 1 97 ? 9.494 3.594 7.586 1.00 59.28 97 THR A C 1
ATOM 824 O O . THR A 1 97 ? 9.248 2.951 6.576 1.00 59.28 97 THR A O 1
ATOM 827 N N . GLY A 1 98 ? 8.652 3.556 8.623 1.00 67.81 98 GLY A N 1
ATOM 828 C CA . GLY A 1 98 ? 7.564 2.562 8.725 1.00 67.81 98 GLY A CA 1
ATOM 829 C C . GLY A 1 98 ? 6.581 2.448 7.540 1.00 67.81 98 GLY A C 1
ATOM 830 O O . GLY A 1 98 ? 5.859 1.454 7.478 1.00 67.81 98 GLY A O 1
ATOM 831 N N . TYR A 1 99 ? 6.554 3.425 6.626 1.00 73.00 99 TYR A N 1
ATOM 832 C CA . TYR A 1 99 ? 5.757 3.434 5.393 1.00 73.00 99 TYR A CA 1
ATOM 833 C C . TYR A 1 99 ? 6.596 3.584 4.106 1.00 73.00 99 TYR A C 1
ATOM 835 O O . TYR A 1 99 ? 6.023 3.641 3.024 1.00 73.00 99 TYR A O 1
ATOM 843 N N . GLY A 1 100 ? 7.929 3.624 4.201 1.00 83.81 100 GLY A N 1
ATOM 844 C CA . GLY A 1 100 ? 8.826 3.941 3.092 1.00 83.81 100 GLY A CA 1
ATOM 845 C C . GLY A 1 100 ? 8.733 5.407 2.640 1.00 83.81 100 GLY A C 1
ATOM 846 O O . GLY A 1 100 ? 8.058 6.217 3.285 1.00 83.81 100 GLY A O 1
ATOM 847 N N . PRO A 1 101 ? 9.409 5.767 1.533 1.00 87.69 101 PRO A N 1
ATOM 848 C CA . PRO A 1 101 ? 9.319 7.102 0.960 1.00 87.69 101 PRO A CA 1
ATOM 849 C C . PRO A 1 101 ? 7.907 7.375 0.435 1.00 87.69 101 PRO A C 1
ATOM 851 O O . PRO A 1 101 ? 7.220 6.480 -0.073 1.00 87.69 101 PRO A O 1
ATOM 854 N N . SER A 1 102 ? 7.487 8.634 0.519 1.00 87.56 102 SER A N 1
ATOM 855 C CA . SER A 1 102 ? 6.257 9.117 -0.105 1.00 87.56 102 SER A CA 1
ATOM 856 C C . SER A 1 102 ? 6.303 8.957 -1.627 1.00 87.56 102 SER A C 1
ATOM 858 O O . SER A 1 102 ? 7.366 8.809 -2.235 1.00 87.56 102 SER A O 1
ATOM 860 N N . LYS A 1 103 ? 5.140 9.059 -2.279 1.00 87.56 103 LYS A N 1
ATOM 861 C CA . LYS A 1 103 ? 5.049 9.019 -3.746 1.00 87.56 103 LYS A CA 1
ATOM 862 C C . LYS A 1 103 ? 5.951 10.047 -4.424 1.00 87.56 103 LYS A C 1
ATOM 864 O O . LYS A 1 103 ? 6.601 9.730 -5.414 1.00 87.56 103 LYS A O 1
ATOM 869 N N . GLN A 1 104 ? 6.016 11.264 -3.893 1.00 87.38 104 GLN A N 1
ATOM 870 C CA . GLN A 1 104 ? 6.823 12.339 -4.473 1.00 87.38 104 GLN A CA 1
ATOM 871 C C . GLN A 1 104 ? 8.325 12.064 -4.335 1.00 87.38 104 GLN A C 1
ATOM 873 O O . GLN A 1 104 ? 9.078 12.242 -5.295 1.00 87.38 104 GLN A O 1
ATOM 878 N N . GLU A 1 105 ? 8.753 11.576 -3.169 1.00 87.75 105 GLU A N 1
ATOM 879 C CA . GLU A 1 105 ? 10.146 11.194 -2.917 1.00 87.75 105 GLU A CA 1
ATOM 880 C C . GLU A 1 105 ? 10.554 10.015 -3.802 1.00 87.75 105 GLU A C 1
ATOM 882 O O . GLU A 1 105 ? 11.589 10.074 -4.465 1.00 87.75 105 GLU A O 1
ATOM 887 N N . LEU A 1 106 ? 9.709 8.984 -3.895 1.00 89.31 106 LEU A N 1
ATOM 888 C CA . LEU A 1 106 ? 9.950 7.836 -4.761 1.00 89.31 106 LEU A CA 1
ATOM 889 C C . LEU A 1 106 ? 10.087 8.261 -6.227 1.00 89.31 106 LEU A C 1
ATOM 891 O O . LEU A 1 106 ? 11.051 7.876 -6.883 1.00 89.31 106 LEU A O 1
ATOM 895 N N . LEU A 1 107 ? 9.157 9.069 -6.745 1.00 89.56 107 LEU A N 1
ATOM 896 C CA . LEU A 1 107 ? 9.213 9.542 -8.131 1.00 89.56 107 LEU A CA 1
ATOM 897 C C . LEU A 1 107 ? 10.485 10.350 -8.405 1.00 89.56 107 LEU A C 1
ATOM 899 O O . LEU A 1 107 ? 11.102 10.170 -9.451 1.00 89.56 107 LEU A O 1
ATOM 903 N N . SER A 1 108 ? 10.913 11.180 -7.454 1.00 89.56 108 SER A N 1
ATOM 904 C CA . SER A 1 108 ? 12.156 11.953 -7.562 1.00 89.56 108 SER A CA 1
ATOM 905 C C . SER A 1 108 ? 13.392 11.045 -7.612 1.00 89.56 108 SER A C 1
ATOM 907 O O . SER A 1 108 ? 14.278 11.243 -8.445 1.00 89.56 108 SER A O 1
ATOM 909 N N . LEU A 1 109 ? 13.433 10.004 -6.775 1.00 88.94 109 LEU A N 1
ATOM 910 C CA . LEU A 1 109 ? 14.522 9.021 -6.735 1.00 88.94 109 LEU A CA 1
ATOM 911 C C . LEU A 1 109 ? 14.580 8.166 -8.009 1.00 88.94 109 LEU A C 1
ATOM 913 O O . LEU A 1 109 ? 15.663 7.924 -8.546 1.00 88.94 109 LEU A O 1
ATOM 917 N N . LEU A 1 110 ? 13.424 7.730 -8.514 1.00 90.69 110 LEU A N 1
ATOM 918 C CA . LEU A 1 110 ? 13.324 6.960 -9.753 1.00 90.69 110 LEU A CA 1
ATOM 919 C C . LEU A 1 110 ? 13.715 7.804 -10.969 1.00 90.69 110 LEU A C 1
ATOM 921 O O . LEU A 1 110 ? 14.506 7.343 -11.793 1.00 90.69 110 LEU A O 1
ATOM 925 N N . ALA A 1 111 ? 13.250 9.054 -11.044 1.00 90.06 111 ALA A N 1
ATOM 926 C CA . ALA A 1 111 ? 13.626 9.988 -12.102 1.00 90.06 111 ALA A CA 1
ATOM 927 C C . ALA A 1 111 ? 15.142 10.239 -12.127 1.00 90.06 111 ALA A C 1
ATOM 929 O O . ALA A 1 111 ? 15.748 10.189 -13.196 1.00 90.06 111 ALA A O 1
ATOM 930 N N . GLY A 1 112 ? 15.779 10.396 -10.959 1.00 88.06 112 GLY A N 1
ATOM 931 C CA . GLY A 1 112 ? 17.239 10.512 -10.846 1.00 88.06 112 GLY A CA 1
ATOM 932 C C . GLY A 1 112 ? 18.011 9.289 -11.365 1.00 88.06 112 GLY A C 1
ATOM 933 O O . GLY A 1 112 ? 19.163 9.416 -11.771 1.00 88.06 112 GLY A O 1
ATOM 934 N N . LYS A 1 113 ? 17.374 8.112 -11.406 1.00 88.12 113 LYS A N 1
ATOM 935 C CA . LYS A 1 113 ? 17.925 6.865 -11.968 1.00 88.12 113 LYS A CA 1
ATOM 936 C C . LYS A 1 113 ? 17.432 6.573 -13.399 1.00 88.12 113 LYS A C 1
ATOM 938 O O . LYS A 1 113 ? 17.796 5.541 -13.961 1.00 88.12 113 LYS A O 1
ATOM 943 N N . GLY A 1 114 ? 16.610 7.446 -13.993 1.00 89.44 114 GLY A N 1
ATOM 944 C CA . GLY A 1 114 ? 16.005 7.243 -15.316 1.00 89.44 114 GLY A CA 1
ATOM 945 C C . GLY A 1 114 ? 14.985 6.098 -15.363 1.00 89.44 114 GLY A C 1
ATOM 946 O O . GLY A 1 114 ? 14.857 5.427 -16.390 1.00 89.44 114 GLY A O 1
ATOM 947 N N . LEU A 1 115 ? 14.302 5.832 -14.247 1.00 89.94 115 LEU A N 1
ATOM 948 C CA . LEU A 1 115 ? 13.338 4.745 -14.086 1.00 89.94 115 LEU A CA 1
ATOM 949 C C . LEU A 1 115 ? 11.903 5.271 -13.932 1.00 89.94 115 LEU A C 1
ATOM 951 O O . LEU A 1 115 ? 11.675 6.361 -13.412 1.00 89.94 115 LEU A O 1
ATOM 955 N N . THR A 1 116 ? 10.930 4.472 -14.362 1.00 90.75 116 THR A N 1
ATOM 956 C CA . THR A 1 116 ? 9.497 4.674 -14.110 1.00 90.75 116 THR A CA 1
ATOM 957 C C . THR A 1 116 ? 9.063 3.981 -12.817 1.00 90.75 116 THR A C 1
ATOM 959 O O . THR A 1 116 ? 9.822 3.205 -12.235 1.00 90.75 116 THR A O 1
ATOM 962 N N . ILE A 1 117 ? 7.819 4.218 -12.380 1.00 85.88 117 ILE A N 1
ATOM 963 C CA . ILE A 1 117 ? 7.228 3.582 -11.186 1.00 85.88 117 ILE A CA 1
ATOM 964 C C . ILE A 1 117 ? 7.165 2.046 -11.276 1.00 85.88 117 ILE A C 1
ATOM 966 O O . ILE A 1 117 ? 7.199 1.365 -10.257 1.00 85.88 117 ILE A O 1
ATOM 970 N N . ASP A 1 118 ? 7.170 1.503 -12.496 1.00 86.06 118 ASP A N 1
ATOM 971 C CA . ASP A 1 118 ? 7.261 0.064 -12.768 1.00 86.06 118 ASP A CA 1
ATOM 972 C C . ASP A 1 118 ? 8.709 -0.460 -12.774 1.00 86.06 118 ASP A C 1
ATOM 974 O O . ASP A 1 118 ? 8.954 -1.596 -13.178 1.00 86.06 118 ASP A O 1
ATOM 978 N N . ILE A 1 119 ? 9.682 0.366 -12.369 1.00 85.31 119 ILE A N 1
ATOM 979 C CA . ILE A 1 119 ? 11.122 0.060 -12.365 1.00 85.31 119 ILE A CA 1
ATOM 980 C C . ILE A 1 119 ? 11.617 -0.295 -13.785 1.00 85.31 119 ILE A C 1
ATOM 982 O O . ILE A 1 119 ? 12.471 -1.152 -13.998 1.00 85.31 119 ILE A O 1
ATOM 986 N N . LYS A 1 120 ? 11.081 0.389 -14.804 1.00 86.88 120 LYS A N 1
ATOM 987 C CA . LYS A 1 120 ? 11.521 0.271 -16.205 1.00 86.88 120 LYS A CA 1
ATOM 988 C C . LYS A 1 120 ? 12.281 1.521 -16.619 1.00 86.88 120 LYS A C 1
ATOM 990 O O . LYS A 1 120 ? 12.003 2.600 -16.111 1.00 86.88 120 LYS A O 1
ATOM 995 N N . ARG A 1 121 ? 13.227 1.408 -17.555 1.00 83.44 121 ARG A N 1
ATOM 996 C CA . ARG A 1 121 ? 13.914 2.587 -18.108 1.00 83.44 121 ARG A CA 1
ATOM 997 C C . ARG A 1 121 ? 12.898 3.504 -18.788 1.00 83.44 121 ARG A C 1
ATOM 999 O O . ARG A 1 121 ? 12.133 3.050 -19.639 1.00 83.44 121 ARG A O 1
ATOM 1006 N N . ALA A 1 122 ? 12.917 4.784 -18.433 1.00 72.06 122 ALA A N 1
ATOM 1007 C CA . ALA A 1 122 ? 12.138 5.825 -19.090 1.00 72.06 122 ALA A CA 1
ATOM 1008 C C . ALA A 1 122 ? 12.744 6.097 -20.481 1.00 72.06 122 ALA A C 1
ATOM 1010 O O . ALA A 1 122 ? 13.531 7.021 -20.650 1.00 72.06 122 ALA A O 1
ATOM 1011 N N . GLY A 1 123 ? 12.481 5.218 -21.454 1.00 62.72 123 GLY A N 1
ATOM 1012 C CA . GLY A 1 123 ? 13.054 5.351 -22.798 1.00 62.72 123 GLY A CA 1
ATOM 1013 C C . GLY A 1 123 ? 13.092 4.087 -23.657 1.00 62.72 123 GLY A C 1
ATOM 1014 O O . GLY A 1 123 ? 14.090 3.868 -24.330 1.00 62.72 123 GLY A O 1
ATOM 1015 N N . ASN A 1 124 ? 12.055 3.243 -23.635 1.00 48.66 124 ASN A N 1
ATOM 1016 C CA . ASN A 1 124 ? 11.854 2.251 -24.701 1.00 48.66 124 ASN A CA 1
ATOM 1017 C C . ASN A 1 124 ? 10.367 1.880 -24.840 1.00 48.66 124 ASN A C 1
ATOM 1019 O O . ASN A 1 124 ? 9.940 0.771 -24.526 1.00 48.66 124 ASN A O 1
ATOM 1023 N N . SER A 1 125 ? 9.575 2.846 -25.303 1.00 44.66 125 SER A N 1
ATOM 1024 C CA . SER A 1 125 ? 8.376 2.559 -26.090 1.00 44.66 125 SER A CA 1
ATOM 1025 C C . SER A 1 125 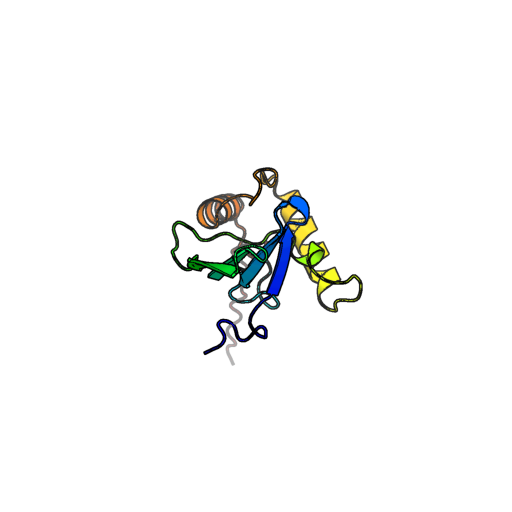? 8.813 2.715 -27.537 1.00 44.66 125 SER A C 1
ATOM 1027 O O . SER A 1 125 ? 9.148 3.818 -27.958 1.00 44.66 125 SER A O 1
ATOM 1029 N N . ALA A 1 126 ? 8.916 1.603 -28.254 1.00 42.44 126 ALA A N 1
ATOM 1030 C CA . ALA A 1 126 ? 9.228 1.600 -29.669 1.00 42.44 126 ALA A CA 1
ATOM 1031 C C . ALA A 1 126 ? 8.163 2.404 -30.431 1.00 42.44 126 ALA A C 1
ATOM 1033 O O . ALA A 1 126 ? 7.017 1.974 -30.535 1.00 42.44 126 ALA A O 1
ATOM 1034 N N . GLU A 1 127 ? 8.546 3.553 -30.980 1.00 40.78 127 GLU A N 1
ATOM 1035 C CA . GLU A 1 127 ? 7.927 4.060 -32.199 1.00 40.78 127 GLU A CA 1
ATOM 1036 C C . GLU A 1 127 ? 8.433 3.178 -33.348 1.00 40.78 127 GLU A C 1
ATOM 1038 O O . GLU A 1 127 ? 9.467 3.442 -33.955 1.00 40.78 127 GLU A O 1
ATOM 1043 N N . VAL A 1 128 ? 7.730 2.079 -33.613 1.00 41.12 128 VAL A N 1
ATOM 1044 C CA . VAL A 1 128 ? 7.684 1.499 -34.958 1.00 41.12 128 VAL A CA 1
ATOM 1045 C C . VAL A 1 128 ? 6.297 1.840 -35.468 1.00 41.12 128 VAL A C 1
ATOM 1047 O O . VAL A 1 128 ? 5.337 1.122 -35.212 1.00 41.12 128 VAL A O 1
ATOM 1050 N N 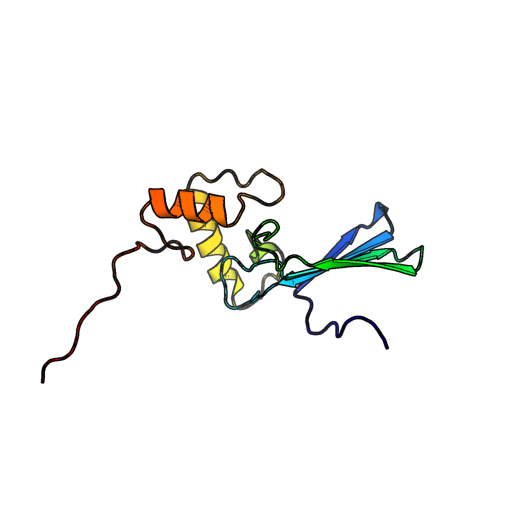. ASN A 1 129 ? 6.188 3.012 -36.089 1.00 39.44 129 ASN A N 1
ATOM 1051 C CA . ASN A 1 129 ? 5.016 3.354 -36.873 1.00 39.44 129 ASN A CA 1
ATOM 1052 C C . ASN A 1 129 ? 5.230 2.732 -38.254 1.00 39.44 129 ASN A C 1
ATOM 1054 O O . ASN A 1 129 ? 6.178 3.081 -38.960 1.00 39.44 129 ASN A O 1
ATOM 1058 N N . GLU A 1 130 ? 4.383 1.762 -38.570 1.00 39.28 130 GLU A N 1
ATOM 1059 C CA . GLU A 1 130 ? 4.295 1.088 -39.857 1.00 39.28 130 GLU A CA 1
ATOM 1060 C C . GLU A 1 130 ? 4.054 2.127 -40.965 1.00 39.28 130 GLU A C 1
ATOM 1062 O O . GLU A 1 130 ? 3.073 2.871 -40.952 1.00 39.28 130 GLU A O 1
ATOM 1067 N N . GLN A 1 131 ? 4.987 2.193 -41.914 1.00 43.34 131 GLN A N 1
ATOM 1068 C CA . GLN A 1 131 ? 4.726 2.649 -43.274 1.00 43.34 131 GLN A CA 1
ATOM 1069 C C . GLN A 1 131 ? 4.661 1.393 -44.144 1.00 43.34 131 GLN A C 1
ATOM 1071 O O . GLN A 1 131 ? 5.705 0.802 -44.402 1.00 43.34 131 GLN A O 1
ATOM 1076 N N . GLU A 1 132 ? 3.447 0.966 -44.493 1.00 37.28 132 GLU A N 1
ATOM 1077 C CA . GLU A 1 132 ? 2.968 0.546 -45.831 1.00 37.28 132 GLU A CA 1
ATOM 1078 C C . GLU A 1 132 ? 1.588 -0.119 -45.733 1.00 37.28 132 GLU A C 1
ATOM 1080 O O . GLU A 1 132 ? 1.427 -1.074 -44.942 1.00 37.28 132 GLU A O 1
#

Organism: NCBI:txid40218

pLDDT: mean 83.72, std 15.71, range [37.28, 96.25]

Radius of gyration: 18.13 Å; chains: 1; bounding box: 46×35×68 Å

Sequence (132 aa):
MLYGDLGDVDIFKIHKRSGKVSLLKYDDFDGKPLPELQERVKVNLRRQFIEVFDHRSPDRQEILYFKERYVAKDHPKRAMWEEFSRCLQNLDLDLNTGYGPSKQELLSLLAGKGLTIDIKRAGNSAEVNEQE